Protein AF-A0A0B8QC71-F1 (afdb_monomer)

pLDDT: mean 73.53, std 24.17, range [28.92, 96.62]

Sequence (143 aa):
MQRNVKQIVWGDKVMVERIYKGHLTKWYQTDANSRAEFGLSESDIIAICACNVRPSKGINVLLEALKDIQHQNFHMLLVGNGYEAHQDEINSSPMKERIHLLGHRKDVPQLMKMADFQIQPSVSGEGLPRAVIEQWPEELPAS

InterPro domains:
  IPR001296 Glycosyl transferase, family 1 [PF00534] (33-134)

Foldseek 3Di:
DDDDDDDPDDDDPPPLDDDDDDDDPVLVPDAADDLVVVVADPPAAEEEEADADDPQQQVVVVLVVQLPDPDPRYAYEYEEDDCVVVPVSLVPRPCNVRYHDPYHDPCVSNNCVNHQWYFRQGDPDDDDRDRNTGGDDPPDPDD

Nearest PDB structures (foldseek):
  3mbo-assembly1_B  TM=9.112E-01  e=2.541E-05  Bacillus anthracis
  6gnf-assembly1_A  TM=7.062E-01  e=4.277E-03  Cyanobacterium sp. CLg1
  8ghf-assembly1_D  TM=5.040E-01  e=9.387E-02  Homo sapiens
  8ghg-assembly1_B  TM=5.290E-01  e=1.696E-01  Homo sapiens
  8vaz-assembly1_D  TM=5.157E-01  e=1.221E-01  Homo sapiens

Solvent-accessible surface area (backbone atoms only — not comparable to full-atom values): 9010 Å² total; per-residue (Å²): 140,85,89,83,93,81,83,92,73,93,87,72,84,80,72,82,69,87,78,89,76,83,84,63,74,68,58,77,77,56,67,55,52,66,50,62,84,74,78,41,56,93,84,43,46,33,37,33,31,82,50,64,62,47,83,51,41,20,58,68,60,48,59,56,58,44,56,75,57,80,61,86,51,50,33,39,38,40,30,29,47,62,59,75,86,43,45,68,62,45,68,69,30,87,38,32,97,36,51,44,81,64,36,75,67,93,57,53,56,22,52,56,62,55,29,63,28,39,46,47,32,41,54,70,75,77,96,52,89,46,64,47,68,44,68,72,84,78,80,70,82,79,129

Mean predicted aligned error: 11.52 Å

Organism: NCBI:txid1481914

Secondary structure (DSSP, 8-state):
-------SSSSS------------GGGTSSPPPPGGGGT--TTSEEEEEES---GGG-HHHHHHHHHT---TTEEEEEESS-GGGGHHHHHHSTTGGGEEEEES-S-HHHHHHHSSEEEE---SSSSS---EEEE----PPP-

Structure (mmCIF, N/CA/C/O backbone):
data_AF-A0A0B8QC71-F1
#
_entry.id   AF-A0A0B8QC71-F1
#
loop_
_atom_site.group_PDB
_atom_site.id
_atom_site.type_symbol
_atom_site.label_atom_id
_atom_site.label_alt_id
_atom_site.label_comp_id
_atom_site.label_asym_id
_atom_site.label_entity_id
_atom_site.label_seq_id
_atom_site.pdbx_PDB_ins_code
_atom_site.Cartn_x
_atom_site.Cartn_y
_atom_site.Cartn_z
_atom_site.occupancy
_atom_site.B_iso_or_equiv
_atom_site.auth_seq_id
_atom_site.auth_comp_id
_atom_site.auth_asym_id
_atom_site.auth_atom_id
_atom_site.pdbx_PDB_model_num
ATOM 1 N N . MET A 1 1 ? -37.257 4.185 -25.274 1.00 38.44 1 MET A N 1
ATOM 2 C CA . MET A 1 1 ? -36.711 2.821 -25.427 1.00 38.44 1 MET A CA 1
ATOM 3 C C . MET A 1 1 ? -35.549 2.693 -24.451 1.00 38.44 1 MET A C 1
ATOM 5 O O . MET A 1 1 ? -34.470 3.195 -24.714 1.00 38.44 1 MET A O 1
ATOM 9 N N . GLN A 1 2 ? -35.848 2.227 -23.237 1.00 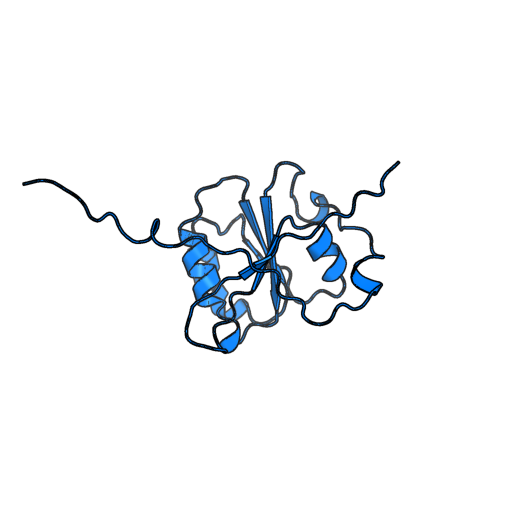34.41 2 GLN A N 1
ATOM 10 C CA . GLN A 1 2 ? -34.910 2.146 -22.114 1.00 34.41 2 GLN A CA 1
ATOM 11 C C . GLN A 1 2 ? -34.136 0.813 -22.134 1.00 34.41 2 GLN A C 1
ATOM 13 O O . GLN A 1 2 ? -34.706 -0.189 -22.556 1.00 34.41 2 GLN A O 1
ATOM 18 N N . ARG A 1 3 ? -32.948 0.830 -21.500 1.00 31.36 3 ARG A N 1
ATOM 19 C CA . ARG A 1 3 ? -32.329 -0.213 -20.642 1.00 31.36 3 ARG A CA 1
ATOM 20 C C . ARG A 1 3 ? -31.186 -1.106 -21.167 1.00 31.36 3 ARG A C 1
ATOM 22 O O . ARG A 1 3 ? -31.344 -1.878 -22.099 1.00 31.36 3 ARG A O 1
ATOM 29 N N . ASN A 1 4 ? -30.160 -1.114 -20.299 1.00 31.62 4 ASN A N 1
ATOM 30 C CA . ASN A 1 4 ? -29.334 -2.228 -19.805 1.00 31.62 4 ASN A CA 1
ATOM 31 C C . ASN A 1 4 ? -28.021 -2.563 -20.527 1.00 31.62 4 ASN A C 1
ATOM 33 O O . ASN A 1 4 ? -27.976 -3.428 -21.390 1.00 31.62 4 ASN A O 1
ATOM 37 N N . VAL A 1 5 ? -26.927 -2.004 -19.994 1.00 31.45 5 VAL A N 1
ATOM 38 C CA . VAL A 1 5 ? -25.588 -2.612 -20.018 1.00 31.45 5 VAL A CA 1
ATOM 39 C C . VAL A 1 5 ? -25.330 -3.203 -18.625 1.00 31.45 5 VAL A C 1
ATOM 41 O O . VAL A 1 5 ? -24.776 -2.562 -17.739 1.00 31.45 5 VAL A O 1
ATOM 44 N N . LYS A 1 6 ? -25.841 -4.418 -18.405 1.00 34.09 6 LYS A N 1
ATOM 45 C CA . LYS A 1 6 ? -25.397 -5.348 -17.357 1.00 34.09 6 LYS A CA 1
ATOM 46 C C . LYS A 1 6 ? -24.618 -6.432 -18.091 1.00 34.09 6 LYS A C 1
ATOM 48 O O . LYS A 1 6 ? -25.271 -7.107 -18.875 1.00 34.09 6 LYS A O 1
ATOM 53 N N . GLN A 1 7 ? -23.311 -6.583 -17.852 1.00 35.56 7 GLN A N 1
ATOM 54 C CA . GLN A 1 7 ? -22.543 -7.843 -17.986 1.00 35.56 7 GLN A CA 1
ATOM 55 C C . GLN A 1 7 ? -21.022 -7.588 -17.957 1.00 35.56 7 GLN A C 1
ATOM 57 O O . GLN A 1 7 ? -20.353 -7.772 -18.961 1.00 35.56 7 GLN A O 1
ATOM 62 N N . ILE A 1 8 ? -20.455 -7.187 -16.812 1.00 38.06 8 ILE A N 1
ATOM 63 C CA . ILE A 1 8 ? -19.044 -7.506 -16.475 1.00 38.06 8 ILE A CA 1
ATOM 64 C C . ILE A 1 8 ? -18.915 -7.790 -14.969 1.00 38.06 8 ILE A C 1
ATOM 66 O O . ILE A 1 8 ? -17.991 -7.364 -14.309 1.00 38.06 8 ILE A O 1
ATOM 70 N N . VAL A 1 9 ? -19.896 -8.470 -14.389 1.00 34.47 9 VAL A N 1
ATOM 71 C CA . VAL A 1 9 ? -19.790 -9.261 -13.151 1.00 34.47 9 VAL A CA 1
ATOM 72 C C . VAL A 1 9 ? -20.986 -10.215 -13.254 1.00 34.47 9 VAL A C 1
ATOM 74 O O . VAL A 1 9 ? -22.015 -9.783 -13.766 1.00 34.47 9 VAL A O 1
ATOM 77 N N . TRP A 1 10 ? -20.904 -11.460 -12.786 1.00 36.56 10 TRP A N 1
ATOM 78 C CA . TRP A 1 10 ? -21.960 -12.501 -12.848 1.00 36.56 10 TRP A CA 1
ATOM 79 C C . TRP A 1 10 ? -21.931 -13.431 -14.064 1.00 36.56 10 TRP A C 1
ATOM 81 O O . TRP A 1 10 ? -22.910 -13.568 -14.797 1.00 36.56 10 TRP A O 1
ATOM 91 N N . GLY A 1 11 ? -20.824 -14.151 -14.216 1.00 34.44 11 GLY A N 1
ATOM 92 C CA . GLY A 1 11 ? -20.754 -15.289 -15.124 1.00 34.44 11 GLY A CA 1
ATOM 93 C C . GLY A 1 11 ? -19.450 -16.050 -14.983 1.00 34.44 11 GLY A C 1
ATOM 94 O O . GLY A 1 11 ? -18.696 -16.089 -15.935 1.00 34.44 11 GLY A O 1
ATOM 95 N N . ASP A 1 12 ? -19.139 -16.504 -13.771 1.00 33.78 12 ASP A N 1
ATOM 96 C CA . ASP A 1 12 ? -18.508 -17.797 -13.483 1.00 33.78 12 ASP A CA 1
ATOM 97 C C . ASP A 1 12 ? -18.093 -17.810 -12.015 1.00 33.78 12 ASP A C 1
ATOM 99 O O . ASP A 1 12 ? -17.657 -16.802 -11.455 1.00 33.78 12 ASP A O 1
ATOM 103 N N . LYS A 1 13 ? -18.302 -18.951 -11.357 1.00 32.25 13 LYS A N 1
ATOM 104 C CA . LYS A 1 13 ? -17.814 -19.188 -10.000 1.00 32.25 13 LYS A CA 1
ATOM 105 C C . LYS A 1 13 ? -16.327 -18.844 -9.988 1.00 32.25 13 LYS A C 1
ATOM 107 O O . LYS A 1 13 ? -15.539 -19.562 -10.599 1.00 32.25 13 LYS A O 1
ATOM 112 N N . VAL A 1 14 ? -15.951 -17.772 -9.290 1.00 34.12 14 VAL A N 1
ATOM 113 C CA . VAL A 1 14 ? -14.556 -17.544 -8.914 1.00 34.12 14 VAL A CA 1
ATOM 114 C C . VAL A 1 14 ? -14.202 -18.703 -7.992 1.00 34.12 14 VAL A C 1
ATOM 116 O O . VAL A 1 14 ? -14.499 -18.694 -6.800 1.00 34.12 14 VAL A O 1
ATOM 119 N N . MET A 1 15 ? -13.677 -19.770 -8.586 1.00 29.00 15 MET A N 1
ATOM 120 C CA . MET A 1 15 ? -13.104 -20.886 -7.862 1.00 29.00 15 MET A CA 1
ATOM 121 C C . MET A 1 15 ? -11.837 -20.344 -7.218 1.00 29.00 15 MET A C 1
ATOM 123 O O . MET A 1 15 ? -10.816 -20.162 -7.878 1.00 29.00 15 MET A O 1
ATOM 127 N N . VAL A 1 16 ? -11.950 -20.018 -5.931 1.00 31.75 16 VAL A N 1
ATOM 128 C CA . VAL A 1 16 ? -10.819 -19.726 -5.053 1.00 31.75 16 VAL A CA 1
ATOM 129 C C . VAL A 1 16 ? -10.062 -21.041 -4.890 1.00 31.75 16 VAL A C 1
ATOM 131 O O . VAL A 1 16 ? -10.343 -21.849 -4.008 1.00 31.75 16 VAL A O 1
ATOM 134 N N . GLU A 1 17 ? -9.184 -21.322 -5.844 1.00 32.47 17 GLU A N 1
ATOM 135 C CA . GLU A 1 17 ? -8.390 -22.539 -5.872 1.00 32.47 17 GLU A CA 1
ATOM 136 C C . GLU A 1 17 ? -7.064 -22.284 -5.154 1.00 32.47 17 GLU A C 1
ATOM 138 O O . GLU A 1 17 ? -6.336 -21.338 -5.451 1.00 32.47 17 GLU A O 1
ATOM 143 N N . ARG A 1 18 ? -6.774 -23.125 -4.160 1.00 28.92 18 ARG A N 1
ATOM 144 C CA . ARG A 1 18 ? -5.593 -23.033 -3.303 1.00 28.92 18 ARG A CA 1
ATOM 145 C C . ARG A 1 18 ? -4.338 -23.380 -4.111 1.00 28.92 18 ARG A C 1
ATOM 147 O O . AR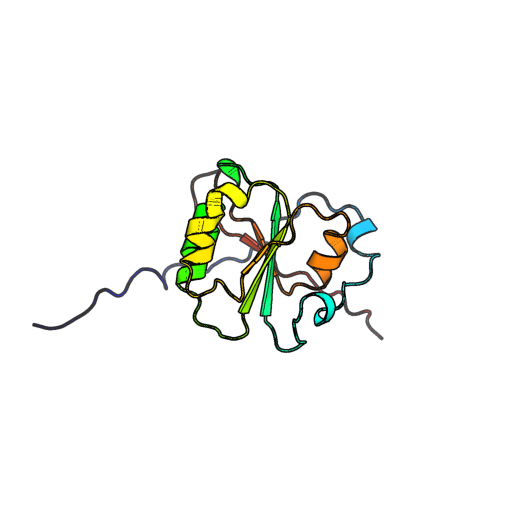G A 1 18 ? -4.071 -24.554 -4.358 1.00 28.92 18 ARG A O 1
ATOM 154 N N . ILE A 1 19 ? -3.540 -22.383 -4.491 1.00 37.81 19 ILE A N 1
ATOM 155 C CA . ILE A 1 19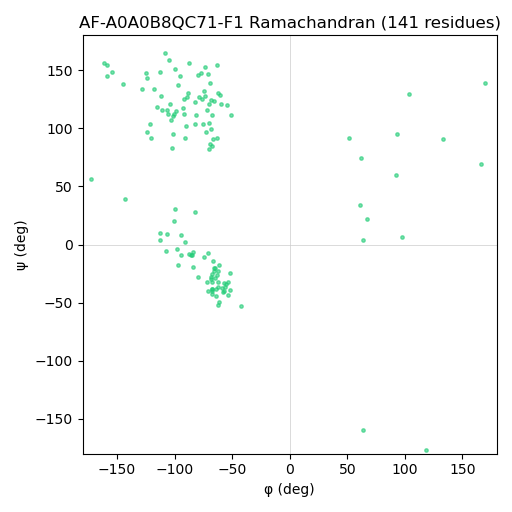 ? -2.264 -22.609 -5.181 1.00 37.81 19 ILE A CA 1
ATOM 156 C C . ILE A 1 19 ? -1.143 -22.743 -4.141 1.00 37.81 19 ILE A C 1
ATOM 158 O O . ILE A 1 19 ? -0.623 -21.769 -3.610 1.00 37.81 19 ILE A O 1
ATOM 162 N N . TYR A 1 20 ? -0.716 -23.976 -3.867 1.00 38.88 20 TYR A N 1
ATOM 163 C CA . TYR A 1 20 ? 0.487 -24.231 -3.074 1.00 38.88 20 TYR A CA 1
ATOM 164 C C . TYR A 1 20 ? 1.746 -23.966 -3.912 1.00 38.88 20 TYR A C 1
ATOM 166 O O . TYR A 1 20 ? 2.143 -24.804 -4.721 1.00 38.88 20 TYR A O 1
ATOM 174 N N . LYS A 1 21 ? 2.434 -22.840 -3.690 1.00 34.22 21 LYS A N 1
ATOM 175 C CA . LYS A 1 21 ? 3.813 -22.650 -4.174 1.00 34.22 21 LYS A CA 1
ATOM 176 C C . LYS A 1 21 ? 4.768 -22.294 -3.030 1.00 34.22 21 LYS A C 1
ATOM 178 O O . LYS A 1 21 ? 4.906 -21.138 -2.662 1.00 34.22 21 LYS A O 1
ATOM 183 N N . GLY A 1 22 ? 5.450 -23.329 -2.524 1.00 38.81 22 GLY A N 1
ATOM 184 C CA . GLY A 1 22 ? 6.746 -23.261 -1.830 1.00 38.81 22 GLY A CA 1
ATOM 185 C C . GLY A 1 22 ? 6.790 -22.455 -0.529 1.00 38.81 22 GLY A C 1
ATOM 186 O O . GLY A 1 22 ? 7.376 -21.379 -0.498 1.00 38.81 22 GLY A O 1
ATOM 187 N N . HIS A 1 23 ? 6.234 -22.996 0.557 1.00 46.72 23 HIS A N 1
ATOM 188 C CA . HIS A 1 23 ? 6.287 -22.358 1.875 1.00 46.72 23 HIS A CA 1
ATOM 189 C C . HIS A 1 23 ? 7.651 -22.565 2.549 1.00 46.72 23 HIS A C 1
ATOM 191 O O . HIS A 1 23 ? 8.099 -23.696 2.739 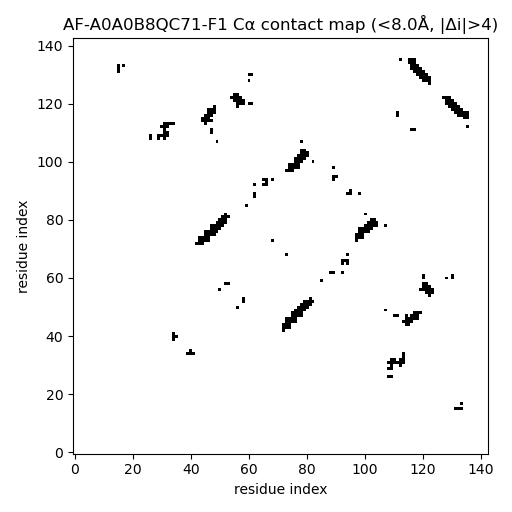1.00 46.72 23 HIS A O 1
ATOM 197 N N . LEU A 1 24 ? 8.289 -21.472 2.976 1.00 51.62 24 LEU A N 1
ATOM 198 C CA . LEU A 1 24 ? 9.292 -21.511 4.038 1.00 51.62 24 LEU A CA 1
ATOM 199 C C . LEU A 1 24 ? 8.541 -21.503 5.375 1.00 51.62 24 LEU A C 1
ATOM 201 O O . LEU A 1 24 ? 7.814 -20.557 5.662 1.00 51.62 24 LEU A O 1
ATOM 205 N N . THR A 1 25 ? 8.753 -22.510 6.224 1.00 50.62 25 THR A N 1
ATOM 206 C CA . THR A 1 25 ? 8.121 -22.652 7.557 1.00 50.62 25 THR A CA 1
ATOM 207 C C . THR A 1 25 ? 8.253 -21.413 8.451 1.00 50.62 25 THR A C 1
ATOM 209 O O . THR A 1 25 ? 7.406 -21.166 9.303 1.00 50.62 25 THR A O 1
ATOM 212 N N . LYS A 1 26 ? 9.273 -20.585 8.200 1.00 53.06 26 LYS A N 1
ATOM 213 C CA . LYS A 1 26 ? 9.530 -19.293 8.855 1.00 53.06 26 LYS A CA 1
ATOM 214 C C . LYS A 1 26 ?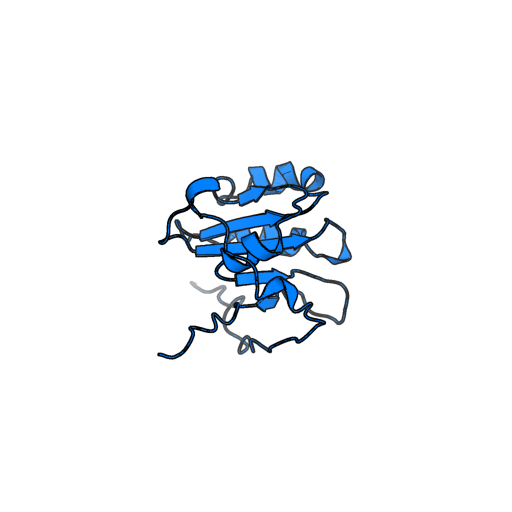 8.334 -18.335 8.797 1.00 53.06 26 LYS A C 1
ATOM 216 O O . LYS A 1 26 ? 8.154 -17.542 9.711 1.00 53.06 26 LYS A O 1
ATOM 221 N N . TRP A 1 27 ? 7.535 -18.389 7.729 1.00 54.56 27 TRP A N 1
ATOM 222 C CA . TRP A 1 27 ? 6.386 -17.495 7.536 1.00 54.56 27 TRP A CA 1
ATOM 223 C C . TRP A 1 27 ? 5.264 -17.752 8.542 1.00 54.56 27 TRP A C 1
ATOM 225 O O . TRP A 1 27 ? 4.528 -16.834 8.880 1.00 54.56 27 TRP A O 1
ATOM 235 N N . TYR A 1 28 ? 5.175 -18.967 9.084 1.00 57.59 28 TYR A N 1
ATOM 236 C CA . TYR A 1 28 ? 4.180 -19.313 10.096 1.00 57.59 28 TYR A CA 1
ATOM 237 C C . TYR A 1 28 ? 4.610 -18.928 11.518 1.00 57.59 28 TYR A C 1
ATOM 239 O O . TYR A 1 28 ? 3.752 -18.759 12.378 1.00 57.59 28 TYR A O 1
ATOM 247 N N . GLN A 1 29 ? 5.907 -18.717 11.766 1.00 66.31 29 GLN A N 1
ATOM 248 C CA . GLN A 1 29 ? 6.478 -18.486 13.104 1.00 66.31 29 GLN A CA 1
ATOM 249 C C . GLN A 1 29 ? 6.774 -17.012 13.422 1.00 66.31 29 GLN A C 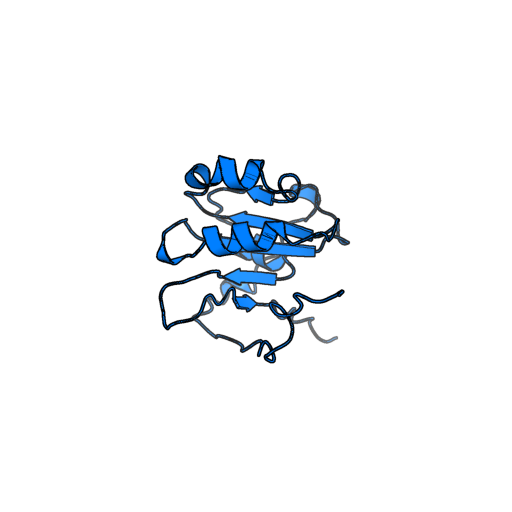1
ATOM 251 O O . GLN A 1 29 ? 7.599 -16.724 14.283 1.00 66.31 29 GLN A O 1
ATOM 256 N N . THR A 1 30 ? 6.158 -16.072 12.710 1.00 73.19 30 THR A N 1
ATOM 257 C CA . THR A 1 30 ? 6.336 -14.641 12.983 1.00 73.19 30 THR A CA 1
ATOM 258 C C . THR A 1 30 ? 5.055 -14.010 13.503 1.00 73.19 30 THR A C 1
ATOM 260 O O . THR A 1 30 ? 3.972 -14.425 13.099 1.00 73.19 30 THR A O 1
ATOM 263 N N . ASP A 1 31 ? 5.166 -13.000 14.357 1.00 86.44 31 ASP A N 1
ATOM 264 C CA . ASP A 1 31 ? 4.015 -12.195 14.771 1.00 86.44 31 ASP A CA 1
ATOM 265 C C . ASP A 1 31 ? 3.572 -11.263 13.635 1.00 86.44 31 ASP A C 1
ATOM 267 O O . ASP A 1 31 ? 4.379 -10.901 12.773 1.00 86.44 31 ASP A O 1
ATOM 271 N N . ALA A 1 32 ? 2.287 -10.907 13.608 1.00 87.44 32 ALA A N 1
ATOM 272 C CA . ALA A 1 32 ? 1.767 -9.896 12.692 1.00 87.44 32 ALA A CA 1
ATOM 273 C C . ALA A 1 32 ? 2.255 -8.497 13.106 1.00 87.44 32 ALA A C 1
ATOM 275 O O . ALA A 1 32 ? 2.400 -8.216 14.297 1.00 87.44 32 ALA A O 1
ATOM 276 N N . ASN A 1 33 ? 2.478 -7.601 12.137 1.00 90.75 33 ASN A N 1
ATOM 277 C CA . ASN A 1 33 ? 2.649 -6.180 12.458 1.00 90.75 33 ASN A CA 1
ATOM 278 C C . ASN A 1 33 ? 1.365 -5.614 13.078 1.00 90.75 33 ASN A C 1
ATOM 280 O O . ASN A 1 33 ? 0.259 -6.076 12.794 1.00 90.75 33 ASN A O 1
ATOM 284 N N . SER A 1 34 ? 1.516 -4.553 13.869 1.00 93.25 34 SER A N 1
ATOM 285 C CA . SER A 1 34 ? 0.372 -3.794 14.361 1.00 93.25 34 SER A CA 1
ATOM 286 C C . SER A 1 34 ? -0.242 -2.955 13.239 1.00 93.25 34 SER A C 1
ATOM 288 O O . SER A 1 34 ? 0.446 -2.142 12.618 1.00 93.25 34 SER A O 1
ATOM 290 N N . ARG A 1 35 ? -1.558 -3.084 13.029 1.00 94.19 35 ARG A N 1
ATOM 291 C CA . ARG A 1 35 ? -2.327 -2.254 12.082 1.00 94.19 35 ARG A CA 1
ATOM 292 C C . ARG A 1 35 ? -2.171 -0.756 12.375 1.00 94.19 35 ARG A C 1
ATOM 294 O O . ARG A 1 35 ? -2.058 0.054 11.453 1.00 94.19 35 ARG A O 1
ATOM 301 N N . ALA A 1 36 ? -2.049 -0.396 13.653 1.00 93.31 36 ALA A N 1
ATOM 302 C CA . ALA A 1 36 ? -1.901 0.987 14.093 1.00 93.31 36 ALA A CA 1
ATOM 303 C C . ALA A 1 36 ? -0.616 1.664 13.575 1.00 93.31 36 ALA A C 1
ATOM 305 O O . ALA A 1 36 ? -0.614 2.879 13.384 1.00 93.31 36 ALA A O 1
ATOM 306 N N . GLU A 1 37 ? 0.452 0.906 13.284 1.00 92.44 37 GLU A N 1
ATOM 307 C CA . GLU A 1 37 ? 1.688 1.446 12.684 1.00 92.44 37 GLU A CA 1
ATOM 308 C C . GLU A 1 37 ? 1.452 2.043 11.288 1.00 92.44 37 GLU A C 1
ATOM 310 O O . GLU A 1 37 ? 2.205 2.910 10.847 1.00 92.44 37 GLU A O 1
ATOM 315 N N . PHE A 1 38 ? 0.384 1.610 10.613 1.00 92.25 38 PHE A N 1
ATOM 316 C CA . PHE A 1 38 ? -0.021 2.060 9.281 1.00 92.25 38 PHE A CA 1
ATOM 317 C C . PHE A 1 38 ? -1.254 2.974 9.321 1.00 92.25 38 PHE A C 1
ATOM 319 O O . PHE A 1 38 ? -1.831 3.277 8.279 1.00 92.25 38 PHE A O 1
ATOM 326 N N . GLY A 1 39 ? -1.681 3.401 10.518 1.00 94.00 39 GLY A N 1
ATOM 327 C CA . GLY A 1 39 ? -2.918 4.164 10.702 1.00 94.00 39 GLY A CA 1
ATOM 328 C C . GLY A 1 39 ? -4.185 3.359 10.390 1.00 94.00 39 GLY A C 1
ATOM 329 O O . GLY A 1 39 ? -5.213 3.955 10.081 1.00 94.00 39 GLY A O 1
ATOM 330 N N . LEU A 1 40 ? -4.102 2.026 10.445 1.00 95.62 40 LEU A N 1
ATOM 331 C CA . LEU A 1 40 ? -5.203 1.104 10.180 1.00 95.62 40 LEU A CA 1
ATOM 332 C C . LEU A 1 40 ? -5.820 0.605 11.490 1.00 95.62 40 LEU A C 1
ATOM 334 O O . LEU A 1 40 ? -5.153 0.493 12.521 1.00 95.62 40 LEU A O 1
ATOM 338 N N . SER A 1 41 ? -7.103 0.283 11.426 1.00 94.75 41 SER A N 1
ATOM 339 C CA . SER A 1 41 ? -7.922 -0.240 12.512 1.00 94.75 41 SER A CA 1
ATOM 340 C C . SER A 1 41 ? -8.257 -1.722 12.314 1.00 94.75 41 SER A C 1
ATOM 342 O O . SER A 1 41 ? -8.157 -2.280 11.220 1.00 94.75 41 SER A O 1
ATOM 344 N N . GLU A 1 42 ? -8.729 -2.370 13.376 1.00 91.06 42 GLU A N 1
ATOM 345 C CA . GLU A 1 42 ? -9.207 -3.760 13.320 1.00 91.06 42 GLU A CA 1
ATOM 346 C C . GLU A 1 42 ? -10.466 -3.926 12.450 1.00 91.06 42 GLU A C 1
ATOM 348 O O . GLU A 1 42 ? -10.761 -5.019 11.982 1.00 91.06 42 GLU A O 1
ATOM 353 N N . SER A 1 43 ? -11.213 -2.842 12.207 1.00 92.44 43 SER A N 1
ATOM 354 C CA . SER A 1 43 ? -12.389 -2.848 11.327 1.00 92.44 43 SER A CA 1
ATOM 355 C C . SER A 1 43 ? -12.061 -2.672 9.843 1.00 92.44 43 SER A C 1
ATOM 357 O O . SER A 1 43 ? -12.966 -2.745 9.005 1.00 92.44 43 SER A O 1
ATOM 359 N N . ASP A 1 44 ? -10.794 -2.398 9.524 1.00 93.62 44 ASP A N 1
ATOM 360 C CA . ASP A 1 44 ? -10.342 -2.231 8.151 1.00 93.62 44 ASP A CA 1
ATOM 361 C C . ASP A 1 44 ? -10.124 -3.576 7.472 1.00 93.62 44 ASP A C 1
ATOM 363 O O . ASP A 1 44 ? -9.719 -4.561 8.082 1.00 93.62 44 ASP A O 1
ATOM 367 N N . ILE A 1 45 ? -10.404 -3.588 6.176 1.00 93.38 45 ILE A N 1
ATOM 368 C CA . ILE A 1 45 ? -10.212 -4.721 5.286 1.00 93.38 45 ILE A CA 1
ATOM 369 C C . ILE A 1 45 ? -8.914 -4.463 4.521 1.00 93.38 45 ILE A C 1
ATOM 371 O O . ILE A 1 45 ? -8.842 -3.535 3.714 1.00 93.38 45 ILE A O 1
ATOM 375 N N . ILE A 1 46 ? -7.887 -5.265 4.770 1.00 94.50 46 ILE A N 1
ATOM 376 C CA . ILE A 1 46 ? -6.517 -5.021 4.325 1.00 94.50 46 ILE A CA 1
ATOM 377 C C . ILE A 1 46 ? -6.118 -6.043 3.262 1.00 94.50 46 ILE A C 1
ATOM 379 O O . ILE A 1 46 ? -5.961 -7.235 3.524 1.00 94.50 46 ILE A O 1
ATOM 383 N N . ALA A 1 47 ? -5.872 -5.540 2.058 1.00 93.44 47 ALA A N 1
ATOM 384 C CA . ALA A 1 47 ? -5.272 -6.275 0.958 1.00 93.44 47 ALA A CA 1
ATOM 385 C C . ALA A 1 47 ? -3.760 -6.040 0.912 1.00 93.44 47 ALA A C 1
ATOM 387 O O . ALA A 1 47 ? -3.315 -4.910 1.110 1.00 93.44 47 ALA A O 1
ATOM 388 N N . ILE A 1 48 ? -2.961 -7.040 0.538 1.00 93.38 48 ILE A N 1
ATOM 389 C CA . ILE A 1 48 ? -1.521 -6.856 0.300 1.00 93.38 48 ILE A CA 1
ATOM 390 C C . ILE A 1 48 ? -1.065 -7.400 -1.055 1.00 93.38 48 ILE A C 1
ATOM 392 O O . ILE A 1 48 ? -1.368 -8.528 -1.430 1.00 93.38 48 ILE A O 1
ATOM 396 N N . CYS A 1 49 ? -0.269 -6.617 -1.781 1.00 92.75 49 CYS A N 1
ATOM 397 C CA . CYS A 1 49 ? 0.466 -7.051 -2.966 1.00 92.75 49 CYS A CA 1
ATOM 398 C C . CYS A 1 49 ? 1.959 -6.812 -2.731 1.00 92.75 49 CYS A C 1
ATOM 400 O O . CYS A 1 49 ? 2.450 -5.684 -2.807 1.00 92.75 49 CYS A O 1
ATOM 402 N N . ALA A 1 50 ? 2.684 -7.893 -2.439 1.00 91.69 50 ALA A N 1
ATOM 403 C CA . ALA A 1 50 ? 4.120 -7.864 -2.192 1.00 91.69 50 ALA A CA 1
ATOM 404 C C . ALA A 1 50 ? 4.905 -8.347 -3.420 1.00 91.69 50 ALA A C 1
ATOM 406 O O . ALA A 1 50 ? 5.120 -9.546 -3.620 1.00 91.69 50 ALA A O 1
ATOM 407 N N . CYS A 1 51 ? 5.348 -7.417 -4.267 1.00 88.56 51 CYS A N 1
ATOM 408 C CA . CYS A 1 51 ? 6.234 -7.714 -5.387 1.00 88.56 51 CYS A CA 1
ATOM 409 C C . CYS A 1 51 ? 6.954 -6.471 -5.921 1.00 88.56 51 CYS A C 1
ATOM 411 O O . CYS A 1 51 ? 6.445 -5.359 -5.845 1.00 88.56 51 CYS A O 1
ATOM 413 N N . ASN A 1 52 ? 8.104 -6.686 -6.563 1.00 88.75 52 ASN A N 1
ATOM 414 C CA . ASN A 1 52 ? 8.706 -5.659 -7.410 1.00 88.75 52 ASN A CA 1
ATOM 415 C C . ASN A 1 52 ? 7.928 -5.538 -8.722 1.00 88.75 52 ASN A C 1
ATOM 417 O O . ASN A 1 52 ? 7.677 -6.560 -9.387 1.00 88.75 52 ASN A O 1
ATOM 421 N N . VAL A 1 53 ? 7.606 -4.296 -9.085 1.00 87.38 53 VAL A N 1
ATOM 422 C CA . VAL A 1 53 ? 6.879 -3.944 -10.302 1.00 87.38 53 VAL A CA 1
ATOM 423 C C . VAL A 1 53 ? 7.664 -4.410 -11.522 1.00 87.38 53 VAL A C 1
ATOM 425 O O . VAL A 1 53 ? 8.863 -4.178 -11.667 1.00 87.38 53 VAL A O 1
ATOM 428 N N . ARG A 1 54 ? 6.964 -5.131 -12.392 1.00 86.44 54 ARG A N 1
ATOM 429 C CA . ARG A 1 54 ? 7.431 -5.583 -13.703 1.00 86.44 54 ARG A CA 1
ATOM 430 C C . ARG A 1 54 ? 6.211 -5.895 -14.566 1.00 86.44 54 ARG A C 1
ATOM 432 O O . ARG A 1 54 ? 5.187 -6.280 -13.998 1.00 86.44 54 ARG A O 1
ATOM 439 N N . PRO A 1 55 ? 6.306 -5.828 -15.905 1.00 82.19 55 PRO A N 1
ATOM 440 C CA . PRO A 1 55 ? 5.158 -6.052 -16.787 1.00 82.19 55 PRO A CA 1
ATOM 441 C C . PRO A 1 55 ? 4.408 -7.362 -16.506 1.00 82.19 55 PRO A C 1
ATOM 443 O O . PRO A 1 55 ? 3.184 -7.389 -16.462 1.00 82.19 55 PRO A O 1
ATOM 446 N N . SER A 1 56 ? 5.137 -8.438 -16.196 1.00 80.00 56 SER A N 1
ATOM 447 C CA . SER A 1 56 ? 4.562 -9.745 -15.855 1.00 80.00 56 SER A CA 1
ATOM 448 C C . SER A 1 56 ? 3.739 -9.774 -14.567 1.00 80.00 56 SER A C 1
ATOM 450 O O . SER A 1 56 ? 2.939 -10.689 -14.395 1.00 80.00 56 SER A O 1
ATOM 452 N N . LYS A 1 57 ? 3.916 -8.809 -13.657 1.00 82.88 57 LYS A N 1
ATOM 453 C CA . LYS A 1 57 ? 3.183 -8.753 -12.386 1.00 82.88 57 LYS A CA 1
ATOM 454 C C . LYS A 1 57 ? 1.821 -8.085 -12.476 1.00 82.88 57 LYS A C 1
ATOM 456 O O . LYS A 1 57 ? 1.100 -8.189 -11.501 1.00 82.88 57 LYS A O 1
ATOM 461 N N . GLY A 1 58 ? 1.482 -7.450 -13.600 1.00 86.44 58 GLY A N 1
ATOM 462 C CA . GLY A 1 58 ? 0.136 -6.928 -13.857 1.00 86.44 58 GLY A CA 1
ATOM 463 C C . GLY A 1 58 ? -0.348 -5.871 -12.864 1.00 86.44 58 GLY A C 1
ATOM 464 O O . GLY A 1 58 ? -1.539 -5.798 -12.584 1.00 86.44 58 GLY A O 1
ATOM 465 N N . ILE A 1 59 ? 0.553 -5.027 -12.351 1.00 90.06 59 ILE A N 1
ATOM 466 C CA . ILE A 1 59 ? 0.200 -3.942 -11.418 1.00 90.06 59 ILE A CA 1
ATOM 467 C C . ILE A 1 59 ? -0.863 -3.007 -12.005 1.00 90.06 59 ILE A C 1
ATOM 469 O O . ILE A 1 59 ? -1.782 -2.632 -11.290 1.00 90.06 59 ILE A O 1
ATOM 473 N N . ASN A 1 60 ? -0.823 -2.735 -13.310 1.00 87.81 60 ASN A N 1
ATOM 474 C CA . ASN A 1 60 ? -1.855 -1.951 -14.001 1.00 87.81 60 ASN A CA 1
ATOM 475 C C . ASN A 1 60 ? -3.251 -2.560 -13.831 1.00 87.81 60 ASN A C 1
ATOM 477 O O . ASN A 1 60 ? -4.218 -1.842 -13.634 1.00 87.81 60 ASN A O 1
ATOM 481 N N . VAL A 1 61 ? -3.360 -3.892 -13.887 1.00 86.81 61 VAL A N 1
ATOM 482 C CA . VAL A 1 61 ? -4.643 -4.593 -13.727 1.00 86.81 61 VAL A CA 1
ATOM 483 C C . VAL A 1 61 ? -5.157 -4.430 -12.300 1.00 86.81 61 VAL A C 1
ATOM 485 O O . VAL A 1 61 ? -6.347 -4.208 -12.098 1.00 86.81 61 VAL A O 1
ATOM 488 N N . LEU A 1 62 ? -4.260 -4.507 -11.312 1.00 89.38 62 LEU A N 1
ATOM 489 C CA . LEU A 1 62 ? -4.612 -4.241 -9.922 1.00 89.38 62 LEU A CA 1
ATOM 490 C C . LEU A 1 62 ? -5.087 -2.798 -9.740 1.00 89.38 62 LEU A C 1
ATOM 492 O O . LEU A 1 62 ? -6.165 -2.591 -9.200 1.00 89.38 62 LEU A O 1
ATOM 496 N N . LEU A 1 63 ? -4.312 -1.814 -10.196 1.00 90.56 63 LEU A N 1
ATOM 497 C CA . LEU A 1 63 ? -4.646 -0.400 -10.026 1.00 90.56 63 LEU A CA 1
ATOM 498 C C . LEU A 1 63 ? -5.945 -0.016 -10.736 1.00 90.56 63 LEU A C 1
ATOM 500 O O . LEU A 1 63 ? -6.726 0.751 -10.175 1.00 90.56 63 LEU A O 1
ATOM 504 N N . GLU A 1 64 ? -6.213 -0.594 -11.907 1.00 87.25 64 GLU A N 1
ATOM 505 C CA . GLU A 1 64 ? -7.495 -0.443 -12.594 1.00 87.25 64 GLU A CA 1
ATOM 506 C C . GLU A 1 64 ? -8.644 -0.999 -11.745 1.00 87.25 64 GLU A C 1
ATOM 508 O O . GLU A 1 64 ? -9.608 -0.287 -11.484 1.00 87.25 64 GLU A O 1
ATOM 513 N N . ALA A 1 65 ? -8.511 -2.221 -11.217 1.00 86.44 65 ALA A N 1
ATOM 514 C CA . ALA A 1 65 ? -9.542 -2.834 -10.378 1.00 86.44 65 ALA A CA 1
ATOM 515 C C . ALA A 1 65 ? -9.812 -2.052 -9.078 1.00 86.44 65 ALA A C 1
ATOM 517 O O . ALA A 1 65 ? -10.944 -2.019 -8.596 1.00 86.44 65 ALA A O 1
ATOM 518 N N . LEU A 1 66 ? -8.798 -1.389 -8.508 1.00 88.62 66 LEU A N 1
ATOM 519 C CA . LEU A 1 66 ? -8.966 -0.554 -7.313 1.00 88.62 66 LEU A CA 1
ATOM 520 C C . LEU A 1 66 ? -9.856 0.676 -7.566 1.00 88.62 66 LEU A C 1
ATOM 522 O O . LEU A 1 66 ? -10.444 1.194 -6.618 1.00 88.62 66 LEU A O 1
ATOM 526 N N . LYS A 1 67 ? -10.001 1.143 -8.815 1.00 87.94 67 LYS A N 1
ATOM 527 C CA . LYS A 1 67 ? -10.862 2.298 -9.141 1.00 87.94 67 LYS A CA 1
ATOM 528 C C . LYS A 1 67 ? -12.341 2.006 -8.872 1.00 87.94 67 LYS A C 1
ATOM 530 O O . LYS A 1 67 ? -13.085 2.915 -8.506 1.00 87.94 67 LYS A O 1
ATOM 535 N N . ASP A 1 68 ? -12.744 0.742 -8.970 1.00 85.31 68 ASP A N 1
ATOM 536 C CA . ASP A 1 68 ? -14.131 0.314 -8.776 1.00 85.31 68 ASP A CA 1
ATOM 537 C C . ASP A 1 68 ? -14.488 0.044 -7.304 1.00 85.31 68 ASP A C 1
ATOM 539 O O . ASP A 1 68 ? -15.662 -0.123 -6.958 1.00 85.31 68 ASP A O 1
ATOM 543 N N . ILE A 1 69 ? -13.506 0.034 -6.397 1.00 85.19 69 ILE A N 1
ATOM 544 C CA . ILE A 1 69 ? -13.740 -0.263 -4.982 1.00 85.19 69 ILE A CA 1
ATOM 545 C C . ILE A 1 69 ? -14.255 0.979 -4.247 1.00 85.19 69 ILE A C 1
ATOM 547 O O . ILE A 1 69 ? -13.532 1.938 -3.979 1.00 85.19 69 ILE A O 1
ATOM 551 N N . GLN A 1 70 ? -15.522 0.917 -3.837 1.00 84.75 70 GLN A N 1
ATOM 552 C CA . GLN A 1 70 ? -16.202 1.982 -3.087 1.00 84.75 70 GLN A CA 1
ATOM 553 C C . GLN A 1 70 ? -16.227 1.749 -1.566 1.00 84.75 70 GLN A C 1
ATOM 555 O O . GLN A 1 70 ? -16.717 2.592 -0.814 1.00 84.75 70 GLN A O 1
ATOM 560 N N . HIS A 1 71 ? -15.720 0.608 -1.090 1.00 88.44 71 HIS A N 1
ATOM 561 C CA . HIS A 1 71 ? -15.763 0.268 0.330 1.00 88.44 71 HIS A CA 1
ATOM 562 C C . HIS A 1 71 ? -14.822 1.172 1.137 1.00 88.44 71 HIS A C 1
ATOM 564 O O . HIS A 1 71 ? -13.616 1.198 0.892 1.00 88.44 71 HIS A O 1
ATOM 570 N N . GLN A 1 72 ? -15.372 1.912 2.105 1.00 89.50 72 GLN A N 1
ATOM 571 C CA . GLN A 1 72 ? -14.624 2.965 2.799 1.00 89.50 72 GLN A CA 1
ATOM 572 C C . GLN A 1 72 ? -13.504 2.440 3.697 1.00 89.50 72 GLN A C 1
ATOM 574 O O . GLN A 1 72 ? -12.480 3.103 3.801 1.00 89.50 72 GLN A O 1
ATOM 579 N N . ASN A 1 73 ? -13.671 1.237 4.247 1.00 93.88 73 ASN A N 1
ATOM 580 C CA . ASN A 1 73 ? -12.693 0.610 5.138 1.00 93.88 73 ASN A CA 1
ATOM 581 C C . ASN A 1 73 ? -11.735 -0.333 4.392 1.00 93.88 73 ASN A C 1
ATOM 583 O O . ASN A 1 73 ? -11.048 -1.129 5.016 1.00 93.88 73 ASN A O 1
ATOM 587 N N . PHE A 1 74 ? -11.755 -0.360 3.054 1.00 94.81 74 PHE A N 1
ATOM 588 C CA . PHE A 1 74 ? -10.842 -1.218 2.296 1.00 94.81 74 PHE A CA 1
ATOM 589 C C . PHE A 1 74 ? -9.537 -0.474 2.010 1.00 94.81 74 PHE A C 1
ATOM 591 O O . PHE A 1 74 ? -9.553 0.611 1.420 1.00 94.81 74 PHE A O 1
ATOM 598 N N . HIS A 1 75 ? -8.417 -1.096 2.365 1.00 96.62 75 HIS A N 1
ATOM 599 C CA . HIS A 1 75 ? -7.070 -0.571 2.192 1.00 96.62 75 HIS A CA 1
ATOM 600 C C . HIS A 1 75 ? -6.196 -1.531 1.388 1.00 96.62 75 HIS A C 1
ATOM 602 O O . HIS A 1 75 ? -6.278 -2.749 1.530 1.00 96.62 75 HIS A O 1
ATOM 608 N N . MET A 1 76 ? -5.322 -0.966 0.556 1.00 96.19 76 MET A N 1
ATOM 609 C CA . MET A 1 76 ? -4.380 -1.712 -0.274 1.00 96.19 76 MET A CA 1
ATOM 610 C C . MET A 1 76 ? -2.945 -1.409 0.148 1.00 96.19 76 MET A C 1
ATOM 612 O O . MET A 1 76 ? -2.487 -0.279 0.006 1.00 96.19 76 MET A O 1
ATOM 616 N N . LEU A 1 77 ? -2.211 -2.424 0.594 1.00 96.38 77 LEU A N 1
ATOM 617 C CA . LEU A 1 77 ? -0.778 -2.349 0.863 1.00 96.38 77 LEU A CA 1
ATOM 618 C C . LEU A 1 77 ? 0.013 -2.792 -0.370 1.00 96.38 77 LEU A C 1
ATOM 620 O O . LEU A 1 77 ? -0.056 -3.946 -0.799 1.00 96.38 77 LEU A O 1
ATOM 624 N N . LEU A 1 78 ? 0.807 -1.886 -0.927 1.00 95.56 78 LEU A N 1
ATOM 625 C CA . LEU A 1 78 ? 1.708 -2.154 -2.041 1.00 95.56 78 LEU A CA 1
ATOM 626 C C . LEU A 1 78 ? 3.142 -2.196 -1.516 1.00 95.56 78 LEU A C 1
ATOM 628 O O . LEU A 1 78 ? 3.697 -1.187 -1.076 1.00 95.56 78 LEU A O 1
ATOM 632 N N . VAL A 1 79 ? 3.739 -3.387 -1.546 1.00 95.19 79 VAL A N 1
ATOM 633 C CA . VAL A 1 79 ? 5.064 -3.655 -0.976 1.00 95.19 79 VAL A CA 1
ATOM 634 C C . VAL A 1 79 ? 6.020 -4.092 -2.078 1.00 95.19 79 VAL A C 1
ATOM 636 O O . VAL A 1 79 ? 5.690 -4.951 -2.896 1.00 95.19 79 VAL A O 1
ATOM 639 N N . GLY A 1 80 ? 7.220 -3.522 -2.097 1.00 92.69 80 GLY A N 1
ATOM 640 C CA . GLY A 1 80 ? 8.224 -3.710 -3.143 1.00 92.69 80 GLY A CA 1
ATOM 641 C C . GLY A 1 80 ? 8.581 -2.408 -3.860 1.00 92.69 80 GLY A C 1
ATOM 642 O O . GLY A 1 80 ? 8.109 -1.334 -3.501 1.00 92.69 80 GLY A O 1
ATOM 643 N N . ASN A 1 81 ? 9.446 -2.515 -4.866 1.00 92.56 81 ASN A N 1
ATOM 644 C CA . ASN A 1 81 ? 9.975 -1.367 -5.612 1.00 92.56 81 ASN A CA 1
ATOM 645 C C . ASN A 1 81 ? 9.344 -1.235 -7.002 1.00 92.56 81 ASN A C 1
ATOM 647 O O . ASN A 1 81 ? 8.901 -2.237 -7.571 1.00 92.56 81 ASN A O 1
ATOM 651 N N . GLY A 1 82 ? 9.408 -0.033 -7.584 1.00 89.88 82 GLY A N 1
ATOM 652 C CA . GLY A 1 82 ? 9.007 0.243 -8.967 1.00 89.88 82 GLY A CA 1
ATOM 653 C C . GLY A 1 82 ? 7.592 0.809 -9.120 1.00 89.88 82 GLY A C 1
ATOM 654 O O . GLY A 1 82 ? 7.115 0.948 -10.245 1.00 89.88 82 GLY A O 1
ATOM 655 N N . TYR A 1 83 ? 6.908 1.119 -8.014 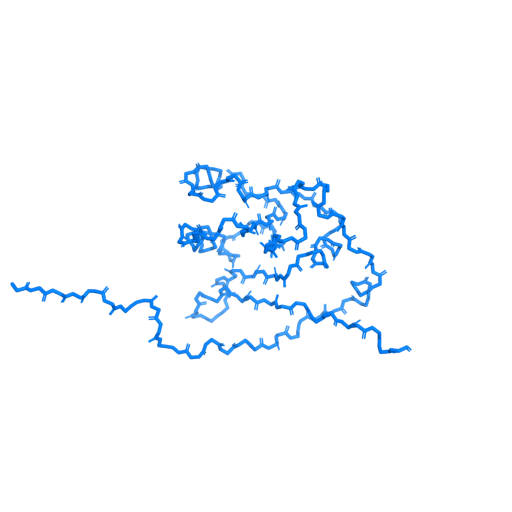1.00 91.19 83 TYR A N 1
ATOM 656 C CA . TYR A 1 83 ? 5.580 1.745 -8.031 1.00 91.19 83 TYR A CA 1
ATOM 657 C C . TYR A 1 83 ? 5.625 3.233 -8.398 1.00 91.19 83 TYR A C 1
ATOM 659 O O . TYR A 1 83 ? 4.589 3.810 -8.714 1.00 91.19 83 TYR A O 1
ATOM 667 N N . GLU A 1 84 ? 6.812 3.840 -8.434 1.00 89.31 84 GLU A N 1
ATOM 668 C CA . GLU A 1 84 ? 7.030 5.223 -8.862 1.00 89.31 84 GLU A CA 1
ATOM 669 C C . GLU A 1 84 ? 6.516 5.451 -10.294 1.00 89.31 84 GLU A C 1
ATOM 671 O O . GLU A 1 84 ? 5.971 6.507 -10.601 1.00 89.31 84 GLU A O 1
ATOM 676 N N . ALA A 1 85 ? 6.601 4.427 -11.152 1.00 89.12 85 ALA A N 1
ATOM 677 C CA . ALA A 1 85 ? 6.058 4.453 -12.512 1.00 89.12 85 ALA A CA 1
ATOM 678 C C . ALA A 1 85 ? 4.517 4.519 -12.569 1.00 89.12 85 ALA A C 1
ATOM 680 O O . ALA A 1 85 ? 3.957 4.814 -13.621 1.00 89.12 85 ALA A O 1
ATOM 681 N N . HIS A 1 86 ? 3.837 4.249 -11.451 1.00 91.81 86 HIS A N 1
ATOM 682 C CA . HIS A 1 86 ? 2.379 4.264 -11.315 1.00 91.81 86 HIS A CA 1
ATOM 683 C C . HIS A 1 86 ? 1.878 5.394 -10.410 1.00 91.81 86 HIS A C 1
ATOM 685 O O . HIS A 1 86 ? 0.701 5.419 -10.051 1.00 91.81 86 HIS A O 1
ATOM 691 N N . GLN A 1 87 ? 2.747 6.334 -10.027 1.00 92.06 87 GLN A N 1
ATOM 692 C CA . GLN A 1 87 ? 2.406 7.376 -9.060 1.00 92.06 87 GLN A CA 1
ATOM 693 C C . GLN A 1 87 ? 1.202 8.220 -9.509 1.00 92.06 87 GLN A C 1
ATOM 695 O O . GLN A 1 87 ? 0.324 8.507 -8.697 1.00 92.06 87 GLN A O 1
ATOM 700 N N . ASP A 1 88 ? 1.120 8.565 -10.796 1.00 93.38 88 ASP A N 1
ATOM 701 C CA . ASP A 1 88 ? 0.009 9.349 -11.352 1.00 93.38 88 ASP A CA 1
ATOM 702 C C . ASP A 1 88 ? -1.318 8.574 -11.342 1.00 93.38 88 ASP A C 1
ATOM 704 O O . ASP A 1 88 ? -2.375 9.126 -11.028 1.00 93.38 88 ASP A O 1
ATOM 708 N N . GLU A 1 89 ? -1.275 7.272 -11.628 1.00 93.25 89 GLU A N 1
ATOM 709 C CA . GLU A 1 89 ? -2.450 6.397 -11.581 1.00 93.25 89 GLU A CA 1
ATOM 710 C C . GLU A 1 89 ? -2.958 6.220 -10.145 1.00 93.25 89 GLU A C 1
ATOM 712 O O . GLU A 1 89 ? -4.156 6.313 -9.882 1.00 93.25 89 GLU A O 1
ATOM 717 N N . ILE A 1 90 ? -2.044 6.040 -9.192 1.00 94.56 90 ILE A N 1
ATOM 718 C CA . ILE A 1 90 ? -2.381 5.952 -7.770 1.00 94.56 90 ILE A CA 1
ATOM 719 C C . ILE A 1 90 ? -2.971 7.278 -7.281 1.00 94.56 90 ILE A C 1
ATOM 721 O O . ILE A 1 90 ? -3.994 7.284 -6.601 1.00 94.56 90 ILE A O 1
ATOM 725 N N . ASN A 1 91 ? -2.372 8.407 -7.664 1.00 94.12 91 ASN A N 1
ATOM 726 C CA . ASN A 1 91 ? -2.826 9.735 -7.254 1.00 94.12 91 ASN A CA 1
ATOM 727 C C . ASN A 1 91 ? -4.179 10.133 -7.858 1.00 94.12 91 ASN A C 1
ATOM 729 O O . ASN A 1 91 ? -4.900 10.928 -7.259 1.00 94.12 91 ASN A O 1
ATOM 733 N N . SER A 1 92 ? -4.521 9.608 -9.033 1.00 93.56 92 SER A N 1
ATOM 734 C CA . SER A 1 92 ? -5.822 9.836 -9.673 1.00 93.56 92 SER A CA 1
ATOM 735 C C . SER A 1 92 ? -6.897 8.839 -9.232 1.00 93.56 92 SER A C 1
ATOM 737 O O . SER A 1 92 ? -8.071 9.021 -9.552 1.00 93.56 92 SER A O 1
ATOM 739 N N . SER A 1 93 ? -6.523 7.805 -8.476 1.00 93.25 93 SER A N 1
ATOM 740 C CA . SER A 1 93 ? -7.458 6.804 -7.980 1.00 93.25 93 SER A CA 1
ATOM 741 C C . SER A 1 93 ? -8.400 7.385 -6.914 1.00 93.25 93 SER A C 1
ATOM 743 O O . SER A 1 93 ? -7.940 8.069 -5.996 1.00 93.25 93 SER A O 1
ATOM 745 N N . PRO A 1 94 ? -9.705 7.042 -6.928 1.00 91.94 94 PRO A N 1
ATOM 746 C CA . PRO A 1 94 ? -10.613 7.372 -5.822 1.00 91.94 94 PRO A CA 1
ATOM 747 C C . PRO A 1 94 ? -10.188 6.710 -4.501 1.00 91.94 94 PRO A C 1
ATOM 749 O O . PRO A 1 94 ? -10.611 7.119 -3.422 1.00 91.94 94 PRO A O 1
ATOM 752 N N . MET A 1 95 ? -9.335 5.689 -4.586 1.00 93.75 95 MET A N 1
ATOM 753 C CA . MET A 1 95 ? -8.762 4.968 -3.463 1.00 93.75 95 MET A CA 1
ATOM 754 C C . MET A 1 95 ? -7.431 5.536 -2.961 1.00 93.75 95 MET A C 1
ATOM 756 O O . MET A 1 95 ? -6.870 4.954 -2.040 1.00 93.75 95 MET A O 1
ATOM 760 N N . LYS A 1 96 ? -6.914 6.631 -3.531 1.00 94.75 96 LYS A N 1
ATOM 761 C CA . LYS A 1 96 ? -5.571 7.168 -3.248 1.00 94.75 96 LYS A CA 1
ATOM 762 C C . LYS A 1 96 ? -5.192 7.161 -1.762 1.00 94.75 96 LYS A C 1
ATOM 764 O O . LYS A 1 96 ? -4.168 6.599 -1.401 1.00 94.75 96 LYS A O 1
ATOM 769 N N . GLU A 1 97 ? -6.035 7.730 -0.902 1.00 94.88 97 GLU A N 1
ATOM 770 C CA . GLU A 1 97 ? -5.762 7.858 0.543 1.00 94.88 97 GLU A CA 1
ATOM 771 C C . GLU A 1 97 ? -5.816 6.511 1.300 1.00 94.88 97 GLU A C 1
ATOM 773 O O . GLU A 1 97 ? -5.477 6.428 2.476 1.00 94.88 97 GLU A O 1
ATOM 778 N N . ARG A 1 98 ? -6.243 5.437 0.627 1.00 95.38 98 ARG A N 1
ATOM 779 C CA . ARG A 1 98 ? -6.300 4.060 1.137 1.00 95.38 98 ARG A CA 1
ATOM 780 C C . ARG A 1 98 ? -5.313 3.121 0.436 1.00 95.38 98 ARG A C 1
ATOM 782 O O . ARG A 1 98 ? -5.310 1.923 0.724 1.00 95.38 98 ARG A O 1
ATOM 789 N N . ILE A 1 99 ? -4.485 3.642 -0.472 1.00 96.00 99 ILE A N 1
ATOM 790 C CA . ILE A 1 99 ? -3.382 2.914 -1.100 1.00 96.00 99 ILE A CA 1
ATOM 791 C C . ILE A 1 99 ? -2.092 3.294 -0.376 1.00 96.00 99 ILE A C 1
ATOM 793 O O . ILE A 1 99 ? -1.628 4.429 -0.439 1.00 96.00 99 ILE A O 1
ATOM 797 N N . HIS A 1 100 ? -1.487 2.316 0.286 1.00 96.06 100 HIS A N 1
ATOM 798 C CA . HIS A 1 100 ? -0.278 2.484 1.078 1.00 96.06 100 HIS A CA 1
ATOM 799 C C . HIS A 1 100 ? 0.929 1.950 0.309 1.00 96.06 100 HIS A C 1
ATOM 801 O O . HIS A 1 100 ? 1.104 0.739 0.161 1.00 96.06 100 HIS A O 1
ATOM 807 N N . LEU A 1 101 ? 1.772 2.856 -0.185 1.00 95.69 101 LEU A N 1
ATOM 808 C CA . LEU A 1 101 ? 3.056 2.521 -0.801 1.00 95.69 101 LEU A CA 1
ATOM 809 C C . LEU A 1 101 ? 4.114 2.328 0.292 1.00 95.69 101 LEU A C 1
ATOM 811 O O . LEU A 1 101 ? 4.613 3.299 0.855 1.00 95.69 101 LEU A O 1
ATOM 815 N N . LEU A 1 102 ? 4.469 1.077 0.593 1.00 95.06 102 LEU A N 1
ATOM 816 C CA . LEU A 1 102 ? 5.397 0.750 1.689 1.00 95.06 102 LEU A CA 1
ATOM 817 C C . LEU A 1 102 ? 6.859 0.597 1.240 1.00 95.06 102 LEU A C 1
ATOM 819 O O . LEU A 1 102 ? 7.753 0.466 2.078 1.00 95.06 102 LEU A O 1
ATOM 823 N N . GLY A 1 103 ? 7.112 0.592 -0.073 1.00 93.31 103 GLY A N 1
ATOM 824 C CA . GLY A 1 103 ? 8.443 0.386 -0.645 1.00 93.31 103 GLY A CA 1
ATOM 825 C C . GLY A 1 103 ? 9.023 -1.000 -0.336 1.00 93.31 103 GLY A C 1
ATOM 826 O O . GLY A 1 103 ? 8.303 -1.952 -0.015 1.00 93.31 103 GLY A O 1
ATOM 827 N N . HIS A 1 104 ? 10.346 -1.143 -0.440 1.00 92.94 104 HIS A N 1
ATOM 828 C CA . HIS A 1 104 ? 11.023 -2.383 -0.064 1.00 92.94 104 HIS A CA 1
ATOM 829 C C . HIS A 1 104 ? 10.982 -2.620 1.451 1.00 92.94 104 HIS A C 1
ATOM 831 O O . HIS A 1 104 ? 11.475 -1.813 2.238 1.00 92.94 104 HIS A O 1
ATOM 837 N N . ARG A 1 105 ? 10.468 -3.785 1.852 1.00 92.88 105 ARG A N 1
ATOM 838 C CA . ARG A 1 105 ? 10.343 -4.210 3.250 1.00 92.88 105 ARG A CA 1
ATOM 839 C C . ARG A 1 105 ? 11.027 -5.556 3.474 1.00 92.88 105 ARG A C 1
ATOM 841 O O . ARG A 1 105 ? 11.057 -6.402 2.581 1.00 92.88 105 ARG A O 1
ATOM 848 N N . LYS A 1 106 ? 11.573 -5.755 4.677 1.00 90.44 106 LYS A N 1
ATOM 849 C CA . LYS A 1 106 ? 12.170 -7.035 5.115 1.00 90.44 106 LYS A CA 1
ATOM 850 C C . LYS A 1 106 ? 11.197 -7.887 5.932 1.00 90.44 106 LYS A C 1
ATOM 852 O O . LYS A 1 106 ? 11.402 -9.087 6.059 1.00 90.44 106 LYS A O 1
ATOM 857 N N . ASP A 1 107 ? 10.143 -7.264 6.439 1.00 92.62 107 ASP A N 1
ATOM 858 C CA . ASP A 1 107 ? 9.080 -7.820 7.274 1.00 92.62 107 ASP A CA 1
ATOM 859 C C . ASP A 1 107 ? 7.808 -8.138 6.468 1.00 92.62 107 ASP A C 1
ATOM 861 O O . ASP A 1 107 ? 6.691 -8.079 6.967 1.00 92.62 107 ASP A O 1
ATOM 865 N N . VAL A 1 108 ? 7.967 -8.489 5.186 1.00 90.69 108 VAL A N 1
ATOM 866 C CA . VAL A 1 108 ? 6.845 -8.889 4.322 1.00 90.69 108 VAL A CA 1
ATOM 867 C C . VAL A 1 108 ? 6.006 -10.019 4.942 1.00 90.69 108 VAL A C 1
ATOM 869 O O . VAL A 1 108 ? 4.787 -9.892 4.909 1.00 90.69 108 VAL A O 1
ATOM 872 N N . PRO A 1 109 ? 6.579 -11.083 5.547 1.00 89.62 109 PRO A N 1
ATOM 873 C CA . PRO A 1 109 ? 5.774 -12.128 6.187 1.00 89.62 109 PRO A CA 1
ATOM 874 C C . PRO A 1 109 ? 4.859 -11.615 7.311 1.00 89.62 109 PRO A C 1
ATOM 876 O O . PRO A 1 109 ? 3.728 -12.073 7.438 1.00 89.62 109 PRO A O 1
ATOM 879 N N . GLN A 1 110 ? 5.322 -10.645 8.098 1.00 91.50 110 GLN A N 1
ATOM 880 C CA . GLN A 1 110 ? 4.554 -10.029 9.178 1.00 91.50 110 GLN A CA 1
ATOM 881 C C . GLN A 1 110 ? 3.425 -9.142 8.642 1.00 91.50 110 GLN A C 1
ATOM 883 O O . GLN A 1 110 ? 2.302 -9.197 9.144 1.00 91.50 110 GLN A O 1
ATOM 888 N N . LEU A 1 111 ? 3.695 -8.392 7.569 1.00 91.50 111 LEU A N 1
ATOM 889 C CA . LEU A 1 111 ? 2.682 -7.612 6.853 1.00 91.50 111 LEU A CA 1
ATOM 890 C C . LEU A 1 111 ? 1.616 -8.508 6.213 1.00 91.50 111 LEU A C 1
ATOM 892 O O . LEU A 1 111 ? 0.440 -8.161 6.214 1.00 91.50 111 LEU A O 1
ATOM 896 N N . MET A 1 112 ? 2.015 -9.665 5.680 1.00 88.38 112 MET A N 1
ATOM 897 C CA . MET A 1 112 ? 1.087 -10.640 5.104 1.00 88.38 112 MET A CA 1
ATOM 898 C C . MET A 1 112 ? 0.184 -11.271 6.161 1.00 88.38 112 MET A C 1
ATOM 900 O O . MET A 1 112 ? -0.992 -11.450 5.885 1.00 88.38 112 MET A O 1
ATOM 904 N N . LYS A 1 113 ? 0.706 -11.554 7.363 1.00 88.50 113 LYS A N 1
ATOM 905 C CA . LYS A 1 113 ? -0.110 -12.018 8.495 1.00 88.50 113 LYS A CA 1
ATOM 906 C C . LYS A 1 113 ? -1.075 -10.959 9.030 1.00 88.50 113 LYS A C 1
ATOM 908 O O . LYS A 1 113 ? -2.124 -11.315 9.541 1.00 88.50 113 LYS A O 1
ATOM 913 N N . MET A 1 114 ? -0.705 -9.681 8.959 1.00 92.50 114 MET A N 1
ATOM 914 C CA . MET A 1 114 ? -1.578 -8.573 9.363 1.00 92.50 114 MET A CA 1
ATOM 915 C C . MET A 1 114 ? -2.730 -8.352 8.365 1.00 92.50 114 MET A C 1
ATOM 917 O O . MET A 1 114 ? -3.808 -7.903 8.757 1.00 92.50 114 MET A O 1
ATOM 921 N N . ALA A 1 115 ? -2.485 -8.624 7.079 1.00 89.00 115 ALA A N 1
ATOM 922 C CA . ALA A 1 115 ? -3.451 -8.446 6.003 1.00 89.00 115 ALA A CA 1
ATOM 923 C C . ALA A 1 115 ? -4.497 -9.572 5.962 1.00 89.00 115 ALA A C 1
ATOM 925 O O . ALA A 1 115 ? -4.192 -10.732 6.223 1.00 89.00 115 ALA A O 1
ATOM 926 N N . ASP A 1 116 ? -5.716 -9.242 5.541 1.00 85.12 116 ASP A N 1
ATOM 927 C CA . ASP A 1 116 ? -6.820 -10.202 5.442 1.00 85.12 116 ASP A CA 1
ATOM 928 C C . ASP A 1 116 ? -6.714 -11.066 4.168 1.00 85.12 116 ASP A C 1
ATOM 930 O O . ASP A 1 116 ? -7.186 -12.206 4.121 1.00 85.12 116 ASP A O 1
ATOM 934 N N . PHE A 1 117 ? -6.099 -10.539 3.102 1.00 83.56 117 PHE A N 1
ATOM 935 C CA . PHE A 1 117 ? -5.856 -11.280 1.860 1.00 83.56 117 PHE A CA 1
ATOM 936 C C . PHE A 1 117 ? -4.663 -10.748 1.070 1.00 83.56 117 PHE A C 1
ATOM 938 O O . PHE A 1 117 ? -4.366 -9.552 1.022 1.00 83.56 117 PHE A O 1
ATOM 945 N N . GLN A 1 118 ? -4.005 -11.665 0.370 1.00 84.94 118 GLN A N 1
ATOM 946 C CA . GLN A 1 118 ? -2.935 -11.375 -0.568 1.00 84.94 118 GLN A CA 1
ATOM 947 C C . GLN A 1 118 ? -3.475 -11.330 -1.998 1.00 84.94 118 GLN A C 1
ATOM 949 O O . GLN A 1 118 ? -4.234 -12.201 -2.413 1.00 84.94 118 GLN A O 1
ATOM 954 N N . ILE A 1 119 ? -3.028 -10.345 -2.775 1.00 84.81 119 ILE A N 1
ATOM 955 C CA . ILE A 1 119 ? -3.347 -10.207 -4.194 1.00 84.81 119 ILE A CA 1
ATOM 956 C C . ILE A 1 119 ? -2.091 -10.445 -5.029 1.00 84.81 119 ILE A C 1
ATOM 958 O O . ILE A 1 119 ? -1.053 -9.811 -4.824 1.00 84.81 119 ILE A O 1
ATOM 962 N N . GLN A 1 120 ? -2.195 -11.340 -6.012 1.00 86.56 120 GLN A N 1
ATOM 963 C CA . GLN A 1 120 ? -1.147 -11.590 -7.001 1.00 86.56 120 GLN A CA 1
ATOM 964 C C . GLN A 1 120 ? -1.681 -11.318 -8.417 1.00 86.56 120 GLN A C 1
ATOM 966 O O . GLN A 1 120 ? -2.205 -12.231 -9.050 1.00 86.56 120 GLN A O 1
ATOM 971 N N . PRO A 1 121 ? -1.534 -10.092 -8.955 1.00 81.88 121 PRO A N 1
ATOM 972 C CA . PRO A 1 121 ? -2.137 -9.698 -10.233 1.00 81.88 121 PRO A CA 1
ATOM 973 C C . PRO A 1 121 ? -1.317 -10.133 -11.462 1.00 81.88 121 PRO A C 1
ATOM 975 O O . PRO A 1 121 ? -1.340 -9.492 -12.507 1.00 81.88 121 PRO A O 1
ATOM 978 N N . SER A 1 122 ? -0.552 -11.221 -11.348 1.00 79.19 122 SER A N 1
ATOM 979 C CA . SER A 1 122 ? 0.407 -11.654 -12.368 1.00 79.19 122 SER A CA 1
ATOM 980 C C . SER A 1 122 ? -0.283 -12.005 -13.693 1.00 79.19 122 SER A C 1
ATOM 982 O O . SER A 1 122 ? -1.207 -12.808 -13.714 1.00 79.19 122 SER A O 1
ATOM 984 N N . VAL A 1 123 ? 0.217 -11.460 -14.806 1.00 75.06 123 VAL A N 1
ATOM 985 C CA . VAL A 1 123 ? -0.368 -11.607 -16.159 1.00 75.06 123 VAL A CA 1
ATOM 986 C C . VAL A 1 123 ? 0.437 -12.514 -17.096 1.00 75.06 123 VAL A C 1
ATOM 988 O O . VAL A 1 123 ? -0.000 -12.800 -18.206 1.00 75.06 123 VAL A O 1
ATOM 991 N N . SER A 1 124 ? 1.620 -12.986 -16.687 1.00 63.38 124 SER A N 1
ATOM 992 C CA . SER A 1 124 ? 2.415 -13.938 -17.478 1.00 63.38 124 SER A CA 1
ATOM 993 C C . SER A 1 124 ? 2.277 -15.369 -16.941 1.00 63.38 124 SER A C 1
ATOM 995 O O . SER A 1 124 ? 2.796 -15.672 -15.863 1.00 63.38 124 SER A O 1
ATOM 997 N N . GLY A 1 125 ? 1.611 -16.229 -17.716 1.00 50.88 125 GLY A N 1
ATOM 998 C CA . GLY A 1 125 ? 1.321 -17.635 -17.411 1.00 50.88 125 GLY A CA 1
ATOM 999 C C . GLY A 1 125 ? -0.146 -17.951 -17.712 1.00 50.88 125 GLY A C 1
ATOM 1000 O O . GLY A 1 125 ? -0.985 -17.742 -16.851 1.00 50.88 125 GLY A O 1
ATOM 1001 N N . GLU A 1 126 ? -0.425 -18.390 -18.944 1.00 39.41 126 GLU A N 1
ATOM 1002 C CA . GLU A 1 126 ? -1.742 -18.792 -19.482 1.00 39.41 126 GLU A CA 1
ATOM 1003 C C . GLU A 1 126 ? -2.912 -17.797 -19.297 1.00 39.41 126 GLU A C 1
ATOM 1005 O O . GLU A 1 126 ? -3.678 -17.847 -18.344 1.00 39.41 126 GLU A O 1
ATOM 1010 N N . GLY A 1 127 ? -3.102 -16.927 -20.296 1.00 37.53 12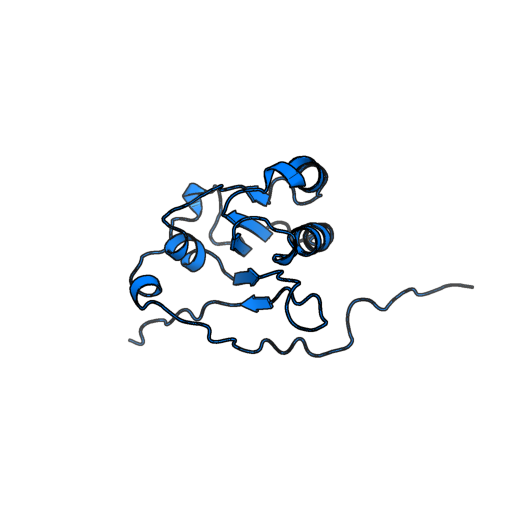7 GLY A N 1
ATOM 1011 C CA . GLY A 1 127 ? -4.422 -16.640 -20.879 1.00 37.53 127 GLY A CA 1
ATOM 1012 C C . GLY A 1 127 ? -5.540 -15.992 -20.049 1.00 37.53 127 GLY A C 1
ATOM 1013 O O . GLY A 1 127 ? -6.621 -15.838 -20.606 1.00 37.53 127 GLY A O 1
ATOM 1014 N N . LEU A 1 128 ? -5.348 -15.593 -18.788 1.00 37.88 128 LEU A N 1
ATOM 1015 C CA . LEU A 1 128 ? -6.388 -14.917 -17.996 1.00 37.88 128 LEU A CA 1
ATOM 1016 C C . LEU A 1 128 ? -5.791 -13.851 -17.056 1.00 37.88 128 LEU A C 1
ATOM 1018 O O . LEU A 1 128 ? -4.790 -14.130 -16.392 1.00 37.88 128 LEU A O 1
ATOM 1022 N N . PRO A 1 129 ? -6.406 -12.658 -16.916 1.00 39.34 129 PRO A N 1
ATOM 1023 C CA . PRO A 1 129 ? -6.075 -11.718 -15.849 1.00 39.34 129 PRO A CA 1
ATOM 1024 C C . PRO A 1 129 ? -6.574 -12.287 -14.513 1.00 39.34 129 PRO A C 1
ATOM 1026 O O . PRO A 1 129 ? -7.666 -11.976 -14.046 1.00 39.34 129 PRO A O 1
ATOM 1029 N N . ARG A 1 130 ? -5.799 -13.186 -13.902 1.00 44.47 130 ARG A N 1
ATOM 1030 C CA . ARG A 1 130 ? -6.089 -13.714 -12.566 1.00 44.47 130 ARG A CA 1
ATOM 1031 C C . ARG A 1 130 ? -5.394 -12.833 -11.535 1.00 44.47 130 ARG A C 1
ATOM 1033 O O . ARG A 1 130 ? -4.254 -13.090 -11.167 1.00 44.47 130 ARG A O 1
ATOM 1040 N N . ALA A 1 131 ? -6.093 -11.818 -11.032 1.00 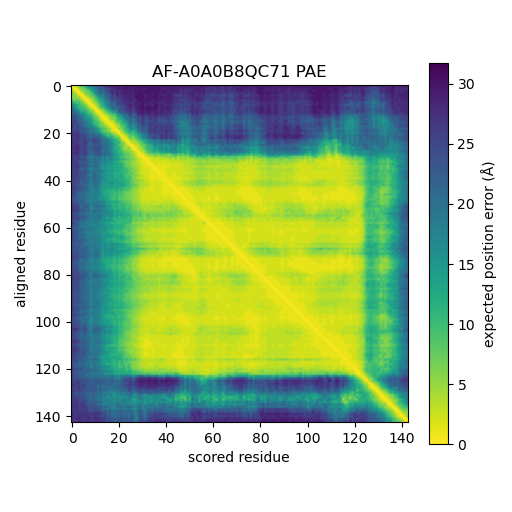47.34 131 ALA A N 1
ATOM 1041 C CA . ALA A 1 131 ? -5.834 -11.354 -9.675 1.00 47.34 131 ALA A CA 1
ATOM 1042 C C . ALA A 1 131 ? -6.256 -12.493 -8.737 1.00 47.34 131 ALA A C 1
ATOM 1044 O O . ALA A 1 131 ? -7.429 -12.630 -8.399 1.00 47.34 131 ALA A O 1
ATOM 1045 N N . VAL A 1 132 ? -5.323 -13.389 -8.406 1.00 52.09 132 VAL A N 1
ATOM 1046 C CA . VAL A 1 132 ? -5.599 -14.423 -7.405 1.00 52.09 132 VAL A CA 1
ATOM 1047 C C . VAL A 1 132 ? -5.643 -13.713 -6.057 1.00 52.09 132 VAL A C 1
ATOM 1049 O O . VAL A 1 132 ? -4.648 -13.111 -5.647 1.00 52.09 132 VAL A O 1
ATOM 1052 N N . ILE A 1 133 ? -6.816 -13.735 -5.425 1.00 54.22 133 ILE A N 1
ATOM 1053 C CA . ILE A 1 133 ? -7.021 -13.310 -4.041 1.00 54.22 133 ILE A CA 1
ATOM 1054 C C . ILE A 1 133 ? -6.843 -14.561 -3.183 1.00 54.22 133 ILE A C 1
ATOM 1056 O O . ILE A 1 133 ? -7.639 -15.496 -3.270 1.00 54.22 133 ILE A O 1
ATOM 1060 N N . GLU A 1 134 ? -5.782 -14.593 -2.388 1.00 50.09 134 GLU A N 1
ATOM 1061 C CA . GLU A 1 134 ? -5.487 -15.676 -1.455 1.00 50.09 134 GLU A CA 1
ATOM 1062 C C . GLU A 1 134 ? -5.824 -15.202 -0.042 1.00 50.09 134 GLU A C 1
ATOM 1064 O O . GLU A 1 134 ? -5.296 -14.196 0.432 1.00 50.09 134 GLU A O 1
ATOM 1069 N N . GLN A 1 135 ? -6.728 -15.916 0.625 1.00 50.25 135 GLN A N 1
ATOM 1070 C CA . GLN A 1 135 ? -7.030 -15.701 2.037 1.00 50.25 135 GLN A CA 1
ATOM 1071 C C . GLN A 1 135 ? -6.066 -16.559 2.861 1.00 50.25 135 GLN A C 1
ATOM 1073 O O . GLN A 1 135 ? -5.884 -17.745 2.566 1.00 50.25 135 GLN A O 1
ATOM 1078 N N . TRP A 1 136 ? -5.420 -15.963 3.860 1.00 49.31 136 TRP A N 1
ATOM 1079 C CA . TRP A 1 136 ? -4.485 -16.688 4.714 1.00 49.31 136 TRP A CA 1
ATOM 1080 C C . TRP A 1 136 ? -5.281 -17.544 5.703 1.00 49.31 136 TRP A C 1
ATOM 1082 O O . TRP A 1 136 ? -6.146 -17.007 6.392 1.00 49.31 136 TRP A O 1
ATOM 1092 N N . PRO A 1 137 ? -5.050 -18.868 5.782 1.00 40.56 137 PRO A N 1
ATOM 1093 C CA . PRO A 1 137 ? -5.642 -19.655 6.847 1.00 40.56 137 PRO A CA 1
ATOM 1094 C C . PRO A 1 137 ? -5.003 -19.225 8.167 1.00 40.56 137 PRO A C 1
ATOM 1096 O O . PRO A 1 137 ? -3.822 -19.470 8.415 1.00 40.56 137 PRO A O 1
ATOM 1099 N N . GLU A 1 138 ? -5.795 -18.575 9.006 1.00 43.00 138 GLU A N 1
ATOM 1100 C CA . GLU A 1 138 ? -5.477 -18.388 10.410 1.00 43.00 138 GLU A CA 1
ATOM 1101 C C . GLU A 1 138 ? -5.675 -19.749 11.092 1.00 43.00 138 GLU A C 1
ATOM 1103 O O . GLU A 1 138 ? -6.796 -20.177 11.369 1.00 43.00 138 GLU A O 1
ATOM 1108 N N . GLU A 1 139 ? -4.589 -20.505 11.276 1.00 44.06 139 GLU A N 1
ATOM 1109 C CA . GLU A 1 139 ? -4.612 -21.665 12.167 1.00 44.06 139 GLU A CA 1
ATOM 1110 C C . GLU A 1 139 ? -4.734 -21.138 13.598 1.00 44.06 139 GLU A C 1
ATOM 1112 O O . GLU A 1 139 ? -3.744 -20.901 14.288 1.00 44.06 139 GLU A O 1
ATOM 1117 N N . LEU A 1 140 ? -5.977 -20.918 14.027 1.00 39.66 140 LEU A N 1
ATOM 1118 C CA . LEU A 1 140 ? -6.312 -20.811 15.437 1.00 39.66 140 LEU A CA 1
ATOM 1119 C C . LEU A 1 140 ? -5.793 -22.085 16.122 1.00 39.66 140 LEU A C 1
ATOM 1121 O O . LEU A 1 140 ? -6.226 -23.180 15.741 1.00 39.66 140 LEU A O 1
ATOM 1125 N N . PRO A 1 141 ? -4.888 -22.002 17.114 1.00 33.78 141 PRO A N 1
ATOM 1126 C CA . PRO A 1 141 ? -4.608 -23.156 17.946 1.00 33.78 141 PRO A CA 1
ATOM 1127 C C . PRO A 1 141 ? -5.916 -23.571 18.627 1.00 33.78 141 PRO A C 1
ATOM 1129 O O . PRO A 1 141 ? -6.561 -22.782 19.320 1.00 33.78 141 PRO A O 1
ATOM 1132 N N . ALA A 1 142 ? -6.339 -24.807 18.373 1.00 35.81 142 ALA A N 1
ATOM 1133 C CA . ALA A 1 142 ? -7.423 -25.429 19.108 1.00 35.81 142 ALA A CA 1
ATOM 1134 C C . ALA A 1 142 ? -6.986 -25.619 20.568 1.00 35.81 142 ALA A C 1
ATOM 1136 O O . ALA A 1 142 ? -5.982 -26.287 20.801 1.00 35.81 142 ALA A O 1
ATOM 1137 N N . SER A 1 143 ? -7.784 -25.046 21.481 1.00 36.75 143 SER A N 1
ATOM 1138 C CA . SER A 1 143 ? -7.899 -25.316 22.931 1.00 36.75 143 SER A CA 1
ATOM 1139 C C . SER A 1 143 ? -6.633 -25.290 23.787 1.00 36.75 143 SER A C 1
ATOM 1141 O O . SER A 1 143 ? -5.803 -26.215 23.652 1.00 36.75 143 SER A O 1
#

Radius of gyration: 16.62 Å; Cα contacts (8 Å, |Δi|>4): 185; chains: 1; bounding box: 49×35×48 Å